Protein AF-A0A194QTB3-F1 (afdb_monomer)

Mean predicted aligned error: 16.73 Å

Secondary structure (DSSP, 8-state):
-PPPPPP----S-------GGG------TT---S---------HHHHTTTS-HHHHHHHHHHHHHHHHHHHHHHHHHHHHHHHHHHHHHHHHHHHTT---HHHHHHHHHHHHHHHHHHHHHHHHHHHHHHHHHHHHHHHHHHTT-

Nearest PDB structures (foldseek):
  5l3c-assembly1_A  TM=4.290E-01  e=5.702E+00  Homo sapiens
  4czz-assembly1_A  TM=4.459E-01  e=6.811E+00  Homo sapiens
  6zbf-assembly1_D  TM=4.422E-01  e=6.419E+00  Plasmodium falciparum
  8ym7-assembly1_A  TM=4.333E-01  e=7.227E+00  Homo sapiens

Organism: Papilio machaon (NCBI:txid76193)

Foldseek 3Di:
DDDDDDDDDPPDPPPPPPPPPPDDDPDDDDDDDDDDPDPPPCDVVNVCVPQDPVLVVLVVLLVVLVVLLVVLVVVLVVLVVQLVVLVVVQVVCVVVVHRPVVSNVVSVVVSVVVNVVSVVVNVVSVVVSVVSVVVSVVVVVVVVD

Solvent-accessible surface area (backbone atoms only — not comparable to full-atom values): 9031 Å² total; per-residue (Å²): 134,81,86,79,86,77,82,83,80,91,80,68,84,84,76,76,76,72,72,75,87,81,72,76,75,93,80,73,102,78,84,87,87,88,88,76,88,77,79,73,78,68,48,72,70,61,60,57,69,72,50,50,79,64,50,54,52,52,51,53,50,35,53,54,48,51,50,53,49,60,48,48,56,62,50,51,52,55,51,47,50,56,38,51,53,40,51,52,54,38,55,52,26,48,75,71,73,57,65,52,60,68,64,38,54,48,48,48,50,54,43,51,53,55,50,51,53,52,50,53,52,44,47,55,49,49,53,53,39,54,52,51,52,54,51,50,54,51,52,65,58,61,77,74,113

Structure (mmCIF, N/CA/C/O backbone):
data_AF-A0A194QTB3-F1
#
_entry.id   AF-A0A194QTB3-F1
#
loop_
_atom_site.group_PDB
_atom_site.id
_atom_site.type_symbol
_atom_site.label_atom_id
_atom_site.label_alt_id
_atom_site.label_comp_id
_atom_site.label_asym_id
_atom_site.label_entity_id
_atom_site.label_seq_id
_atom_site.pdbx_PDB_ins_code
_atom_site.Cartn_x
_atom_site.Cartn_y
_atom_site.Cartn_z
_atom_site.occupancy
_atom_site.B_iso_or_equiv
_atom_site.auth_seq_id
_atom_site.auth_comp_id
_atom_site.auth_asym_id
_atom_site.auth_atom_id
_atom_site.pdbx_PDB_model_num
ATOM 1 N N . MET A 1 1 ? 23.766 69.238 28.322 1.00 42.81 1 MET A N 1
ATOM 2 C CA . MET A 1 1 ? 24.940 68.795 29.099 1.00 42.81 1 MET A CA 1
ATOM 3 C C . MET A 1 1 ? 25.195 67.355 28.702 1.00 42.81 1 MET A C 1
ATOM 5 O O . MET A 1 1 ? 24.322 66.521 28.887 1.00 42.81 1 MET A O 1
ATOM 9 N N . SER A 1 2 ? 26.284 67.142 27.975 1.00 42.94 2 SER A N 1
ATOM 10 C CA . SER A 1 2 ? 26.627 65.913 27.260 1.00 42.94 2 SER A CA 1
ATOM 11 C C . SER A 1 2 ? 26.678 64.679 28.170 1.00 42.94 2 SER A C 1
ATOM 13 O O . SER A 1 2 ? 27.219 64.790 29.272 1.00 42.94 2 SER A O 1
ATOM 15 N N . PRO A 1 3 ? 26.207 63.500 27.726 1.00 42.59 3 PRO A N 1
ATOM 16 C CA . PRO A 1 3 ? 26.608 62.245 28.343 1.00 42.59 3 PRO A CA 1
ATOM 17 C C . PRO A 1 3 ? 28.094 62.006 28.048 1.00 42.59 3 PRO A C 1
ATOM 19 O O . PRO A 1 3 ? 28.553 62.098 26.909 1.00 42.59 3 PRO A O 1
ATOM 22 N N . LYS A 1 4 ? 28.858 61.793 29.115 1.00 41.94 4 LYS A N 1
ATOM 23 C CA . LYS A 1 4 ? 30.304 61.596 29.097 1.00 41.94 4 LYS A CA 1
ATOM 24 C C . LYS A 1 4 ? 30.5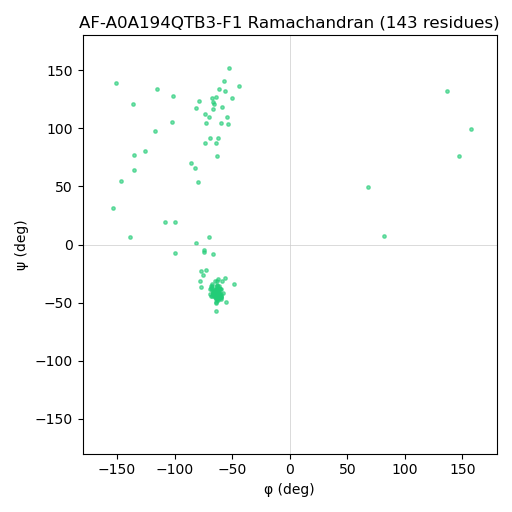91 60.156 28.674 1.00 41.94 4 LYS A C 1
ATOM 26 O O . LYS A 1 4 ? 30.068 59.228 29.279 1.00 41.94 4 LYS A O 1
ATOM 31 N N . ALA A 1 5 ? 31.378 59.998 27.614 1.00 49.97 5 ALA A N 1
ATOM 32 C CA . ALA A 1 5 ? 31.937 58.720 27.205 1.00 49.97 5 ALA A CA 1
ATOM 33 C C . ALA A 1 5 ? 32.933 58.246 28.274 1.00 49.97 5 ALA A C 1
ATOM 35 O O . ALA A 1 5 ? 33.886 58.966 28.580 1.00 49.97 5 ALA A O 1
ATOM 36 N N . GLU A 1 6 ? 32.701 57.059 28.829 1.00 41.25 6 GLU A N 1
ATOM 37 C CA . GLU A 1 6 ? 33.663 56.341 29.662 1.00 41.25 6 GLU A CA 1
ATOM 38 C C . GLU A 1 6 ? 34.307 55.243 28.810 1.00 41.25 6 GLU A C 1
ATOM 40 O O . GLU A 1 6 ? 33.636 54.509 28.084 1.00 41.25 6 GLU A O 1
ATOM 45 N N . SER A 1 7 ? 35.635 55.241 28.813 1.00 46.91 7 SER A N 1
ATOM 46 C CA . SER A 1 7 ? 36.526 54.492 27.933 1.00 46.91 7 SER A CA 1
ATOM 47 C C . SER A 1 7 ? 36.404 52.979 28.111 1.00 46.91 7 SER A C 1
ATOM 49 O O . SER A 1 7 ? 36.587 52.465 29.210 1.00 46.91 7 SER A O 1
ATOM 51 N N . VAL A 1 8 ? 36.170 52.277 27.000 1.00 52.50 8 VAL A N 1
ATOM 52 C CA . VAL A 1 8 ? 36.239 50.815 26.894 1.00 52.50 8 VAL A CA 1
ATOM 53 C C . VAL A 1 8 ? 37.704 50.388 26.998 1.00 52.50 8 VAL A C 1
ATOM 55 O O . VAL A 1 8 ? 38.493 50.655 26.092 1.00 52.50 8 VAL A O 1
ATOM 58 N N . ASP A 1 9 ? 38.063 49.744 28.107 1.00 45.50 9 ASP A N 1
ATOM 59 C CA . ASP A 1 9 ? 39.338 49.045 28.265 1.00 45.50 9 ASP A CA 1
ATOM 60 C C . ASP A 1 9 ? 39.306 47.749 27.438 1.00 45.50 9 ASP A C 1
ATOM 62 O O . ASP A 1 9 ? 38.636 46.767 27.768 1.00 45.50 9 ASP A O 1
ATOM 66 N N . VAL A 1 10 ? 40.007 47.789 26.307 1.00 56.31 10 VAL A N 1
ATOM 67 C CA . VAL A 1 10 ? 40.243 46.668 25.395 1.00 56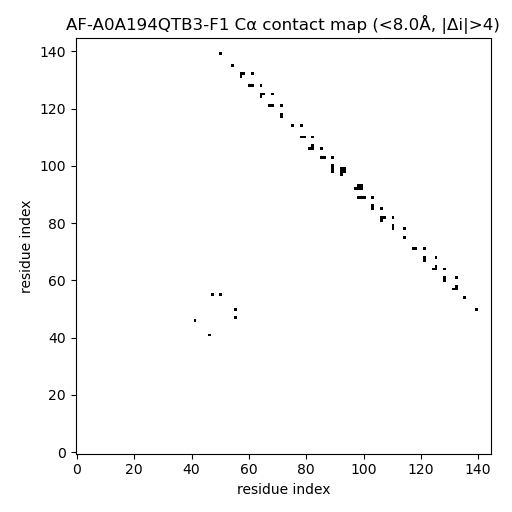.31 10 VAL A CA 1
ATOM 68 C C . VAL A 1 10 ? 41.467 45.897 25.900 1.00 56.31 10 VAL A C 1
ATOM 70 O O . VAL A 1 10 ? 42.540 45.966 25.308 1.00 56.31 10 VAL A O 1
ATOM 73 N N . SER A 1 11 ? 41.338 45.192 27.027 1.00 51.59 11 SER A N 1
ATOM 74 C CA . SER A 1 11 ? 42.415 44.325 27.539 1.00 51.59 11 SER A CA 1
ATOM 75 C C . SER A 1 11 ? 41.936 43.148 28.406 1.00 51.59 11 SER A C 1
ATOM 77 O O . SER A 1 11 ? 42.664 42.678 29.282 1.00 51.59 11 SER A O 1
ATOM 79 N N . SER A 1 12 ? 40.746 42.604 28.146 1.00 51.84 12 SER A N 1
ATOM 80 C CA . SER A 1 12 ? 40.395 41.257 28.621 1.00 51.84 12 SER A CA 1
ATOM 81 C C . SER A 1 12 ? 40.194 40.330 27.419 1.00 51.84 12 SER A C 1
ATOM 83 O O . SER A 1 12 ? 39.597 40.753 26.424 1.00 51.84 12 SER A O 1
ATOM 85 N N . PRO A 1 13 ? 40.768 39.112 27.434 1.00 46.22 13 PRO A N 1
ATOM 86 C CA . PRO A 1 13 ? 40.632 38.179 26.326 1.00 46.22 13 PRO A CA 1
ATOM 87 C C . PRO A 1 13 ? 39.147 37.933 26.068 1.00 46.22 13 PRO A C 1
ATOM 89 O O . PRO A 1 13 ? 38.371 37.726 26.995 1.00 46.22 13 PRO A O 1
ATOM 92 N N . ILE A 1 14 ? 38.762 38.013 24.796 1.00 49.03 14 ILE A N 1
ATOM 93 C CA . ILE A 1 14 ? 37.411 37.730 24.322 1.00 49.03 14 ILE A CA 1
ATOM 94 C C . ILE A 1 14 ? 37.126 36.260 24.647 1.00 49.03 14 ILE A C 1
ATOM 96 O O . ILE A 1 14 ? 37.452 35.366 23.864 1.00 49.03 14 ILE A O 1
ATOM 100 N N . ASP A 1 15 ? 36.539 36.011 25.815 1.00 48.31 15 ASP A N 1
ATOM 101 C CA . ASP A 1 15 ? 35.932 34.735 26.156 1.00 48.31 15 ASP A CA 1
ATOM 102 C C . ASP A 1 15 ? 34.690 34.598 25.280 1.00 48.31 15 ASP A C 1
ATOM 104 O O . ASP A 1 15 ? 33.598 35.078 25.589 1.00 48.31 15 ASP A O 1
ATOM 108 N N . ILE A 1 16 ? 34.884 33.975 24.116 1.00 50.78 16 ILE A N 1
ATOM 109 C CA . ILE A 1 16 ? 33.801 33.488 23.270 1.00 50.78 16 ILE A CA 1
ATOM 110 C C . ILE A 1 16 ? 33.092 32.406 24.089 1.00 50.78 16 ILE A C 1
ATOM 112 O O . ILE A 1 16 ? 33.449 31.227 24.030 1.00 50.78 16 ILE A O 1
ATOM 116 N N . ALA A 1 17 ? 32.119 32.824 24.898 1.00 50.12 17 ALA A N 1
ATOM 117 C CA . ALA A 1 17 ? 31.235 31.933 25.624 1.00 50.12 17 ALA A CA 1
ATOM 118 C C . ALA A 1 17 ? 30.588 30.986 24.607 1.00 50.12 17 ALA A C 1
ATOM 120 O O . ALA A 1 17 ? 29.801 31.394 23.749 1.00 50.12 17 ALA A O 1
ATOM 121 N N . ARG A 1 18 ? 30.983 29.711 24.656 1.00 53.12 18 ARG A N 1
ATOM 122 C CA . ARG A 1 18 ? 30.299 28.651 23.920 1.00 53.12 18 ARG A CA 1
ATOM 123 C C . ARG A 1 18 ? 28.908 28.540 24.542 1.00 53.12 18 ARG A C 1
ATOM 125 O O . ARG A 1 18 ? 28.845 28.299 25.741 1.00 53.12 18 ARG A O 1
ATOM 132 N N . PRO A 1 19 ? 27.818 28.732 23.786 1.00 52.75 19 PRO A N 1
ATOM 133 C CA . PRO A 1 19 ? 26.488 28.732 24.369 1.00 52.75 19 PRO A CA 1
ATOM 134 C C . PRO A 1 19 ? 26.180 27.371 25.007 1.00 52.75 19 PRO A C 1
ATOM 136 O O . PRO A 1 19 ? 26.418 26.312 24.420 1.00 52.75 19 PRO A O 1
ATOM 139 N N . ASP A 1 20 ? 25.642 27.428 26.222 1.00 51.81 20 ASP A N 1
ATOM 140 C CA . ASP A 1 20 ? 25.566 26.335 27.200 1.00 51.81 20 ASP A CA 1
ATOM 141 C C . ASP A 1 20 ? 24.589 25.200 26.831 1.00 51.81 20 ASP A C 1
ATOM 143 O O . ASP A 1 20 ? 24.382 24.270 27.607 1.00 51.81 20 ASP A O 1
ATOM 147 N N . TYR A 1 21 ? 23.998 25.217 25.631 1.00 53.84 21 TYR A N 1
ATOM 148 C CA . TYR A 1 21 ? 23.078 24.166 25.173 1.00 53.84 21 TYR A CA 1
ATOM 149 C C . TYR A 1 21 ? 23.786 22.912 24.632 1.00 53.84 21 TYR A C 1
ATOM 151 O O . TYR A 1 21 ? 23.126 21.960 24.222 1.00 53.84 21 TYR A O 1
ATOM 159 N N . MET A 1 22 ? 25.122 22.890 24.651 1.00 51.09 22 MET A N 1
ATOM 160 C CA . MET A 1 22 ? 25.945 21.754 24.214 1.00 51.09 22 MET A CA 1
ATOM 161 C C . MET A 1 22 ? 26.635 21.022 25.378 1.00 51.09 22 MET A C 1
ATOM 163 O O . MET A 1 22 ? 27.612 20.310 25.155 1.00 51.09 22 MET A O 1
ATOM 167 N N . ASN A 1 23 ? 26.158 21.184 26.619 1.00 51.06 23 ASN A N 1
ATOM 168 C CA . ASN A 1 23 ? 26.677 20.446 27.776 1.00 51.06 23 ASN A CA 1
ATOM 169 C C . ASN A 1 23 ? 25.549 19.910 28.672 1.00 51.06 23 ASN A C 1
ATOM 171 O O . ASN A 1 23 ? 25.392 20.307 29.823 1.00 51.06 23 ASN A O 1
ATOM 175 N N . GLY A 1 24 ? 24.742 19.009 28.111 1.00 35.34 24 GLY A N 1
ATOM 176 C CA . GLY A 1 24 ? 23.747 18.228 28.841 1.00 35.34 24 GLY A CA 1
ATOM 177 C C . GLY A 1 24 ? 24.088 16.745 28.768 1.00 35.34 24 GLY A C 1
ATOM 178 O O . GLY A 1 24 ? 23.797 16.079 27.778 1.00 35.34 24 GLY A O 1
ATOM 179 N N . SER A 1 25 ? 24.737 16.253 29.815 1.00 43.28 25 SER A N 1
ATOM 180 C CA . SER A 1 25 ? 25.069 14.856 30.075 1.00 43.28 25 SER A CA 1
ATOM 181 C C . SER A 1 25 ? 23.847 13.942 29.918 1.00 43.28 25 SER A C 1
ATOM 183 O O . SER A 1 25 ? 22.824 14.135 30.569 1.00 43.28 25 SER A O 1
ATOM 185 N N . ILE A 1 26 ? 23.968 12.902 29.093 1.00 50.97 26 ILE A N 1
ATOM 186 C CA . ILE A 1 26 ? 23.095 11.722 29.144 1.00 50.97 26 ILE A CA 1
ATOM 187 C C . ILE A 1 26 ? 23.243 11.110 30.547 1.00 50.97 26 ILE A C 1
ATOM 189 O O . ILE A 1 26 ? 24.367 10.710 30.858 1.00 50.97 26 ILE A O 1
ATOM 193 N N . LYS A 1 27 ? 22.144 11.057 31.331 1.00 32.06 27 LYS A N 1
ATOM 194 C CA . LYS A 1 27 ? 21.880 10.339 32.618 1.00 32.06 27 LYS A CA 1
ATOM 195 C C . LYS A 1 27 ? 21.140 11.277 33.595 1.00 32.06 27 LYS A C 1
ATOM 197 O O . LYS A 1 27 ? 21.554 12.414 33.744 1.00 32.06 27 LYS A O 1
ATOM 202 N N . ASP A 1 28 ? 20.048 10.951 34.283 1.00 34.19 28 ASP A N 1
ATOM 203 C CA . ASP A 1 28 ? 19.373 9.695 34.610 1.00 34.19 28 ASP A CA 1
ATOM 204 C C . ASP A 1 28 ? 17.861 9.968 34.771 1.00 34.19 28 ASP A C 1
ATOM 206 O O . ASP A 1 28 ? 17.445 10.965 35.359 1.00 34.19 28 ASP A O 1
ATOM 210 N N . ALA A 1 29 ? 17.023 9.072 34.249 1.00 38.72 29 ALA A N 1
ATOM 211 C CA . ALA A 1 29 ? 15.564 9.199 34.192 1.00 38.72 29 ALA A CA 1
ATOM 212 C C . ALA A 1 29 ? 14.859 8.857 35.525 1.00 38.72 29 ALA A C 1
ATOM 214 O O . ALA A 1 29 ? 13.989 7.987 35.546 1.00 38.72 29 ALA A O 1
ATOM 215 N N . ASN A 1 30 ? 15.244 9.484 36.645 1.00 39.62 30 ASN A N 1
ATOM 216 C CA . ASN A 1 30 ? 14.685 9.118 37.959 1.00 39.62 30 ASN A CA 1
ATOM 217 C C . ASN A 1 30 ? 14.333 10.250 38.938 1.00 39.62 30 ASN A C 1
ATOM 219 O O . ASN A 1 30 ? 13.901 9.939 40.042 1.00 39.62 30 ASN A O 1
ATOM 223 N N . ASP A 1 31 ? 14.412 11.528 38.563 1.00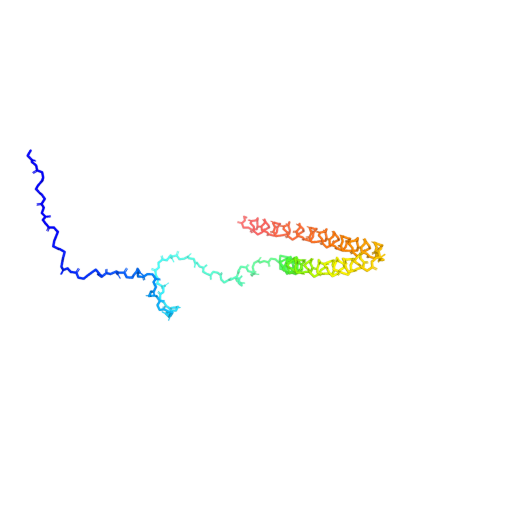 38.38 31 ASP A N 1
ATOM 224 C CA . ASP A 1 31 ? 14.075 12.615 39.496 1.00 38.38 31 ASP A CA 1
ATOM 225 C C . ASP A 1 31 ? 13.204 13.693 38.834 1.00 38.38 31 ASP A C 1
ATOM 227 O O . ASP A 1 31 ? 13.651 14.750 38.403 1.00 38.38 31 ASP A O 1
ATOM 231 N N . ALA A 1 32 ? 11.919 13.376 38.688 1.00 38.97 32 ALA A N 1
ATOM 232 C CA . ALA A 1 32 ? 10.870 14.354 38.407 1.00 38.97 32 ALA A CA 1
ATOM 233 C C . ALA A 1 32 ? 9.570 13.910 39.093 1.00 38.97 32 ALA A C 1
ATOM 235 O O . ALA A 1 32 ? 8.524 13.729 38.469 1.00 38.97 32 ALA A O 1
ATOM 236 N N . LYS A 1 33 ? 9.647 13.681 40.407 1.00 47.00 33 LYS A N 1
ATOM 237 C CA . LYS A 1 33 ? 8.472 13.627 41.277 1.00 47.00 33 LYS A CA 1
ATOM 238 C C . LYS A 1 33 ? 8.390 14.943 42.037 1.00 47.00 33 LYS A C 1
ATOM 240 O O . LYS A 1 33 ? 9.152 15.144 42.964 1.00 47.00 33 LYS A O 1
ATOM 245 N N . GLU A 1 34 ? 7.457 15.798 41.633 1.00 49.03 34 GLU A N 1
ATOM 246 C CA . GLU A 1 34 ? 6.469 16.451 42.509 1.00 49.03 34 GLU A CA 1
ATOM 247 C C . GLU A 1 34 ? 5.933 17.739 41.878 1.00 49.03 34 GLU A C 1
ATOM 249 O O . GLU A 1 34 ? 6.524 18.810 41.999 1.00 49.03 34 GLU A O 1
ATOM 254 N N . LYS A 1 35 ? 4.745 17.608 41.273 1.00 46.12 35 LYS A N 1
ATOM 255 C CA . LYS A 1 35 ? 3.543 18.455 41.430 1.00 46.12 35 LYS A CA 1
ATOM 256 C C . LYS A 1 35 ? 2.768 18.540 40.114 1.00 46.12 35 LYS A C 1
ATOM 258 O O . LYS A 1 35 ? 2.728 19.578 39.472 1.00 46.12 35 LYS A O 1
ATOM 263 N N . ASP A 1 36 ? 2.059 17.462 39.797 1.00 46.47 36 ASP A N 1
ATOM 264 C CA . ASP A 1 36 ? 0.698 17.591 39.282 1.00 46.47 36 ASP A CA 1
ATOM 265 C C . ASP A 1 36 ? -0.170 16.545 39.989 1.00 46.47 36 ASP A C 1
ATOM 267 O O . ASP A 1 36 ? 0.164 15.360 40.071 1.00 46.47 36 ASP A O 1
ATOM 271 N N . LYS A 1 37 ? -1.201 17.026 40.677 1.00 44.00 37 LYS A N 1
ATOM 272 C CA . LYS A 1 37 ? -2.011 16.228 41.590 1.00 44.00 37 LYS A CA 1
ATOM 273 C C . LYS A 1 37 ? -3.034 15.453 40.765 1.00 44.00 37 LYS A C 1
ATOM 275 O O . LYS A 1 37 ? -3.948 16.045 40.216 1.00 44.00 37 LYS A O 1
ATOM 280 N N . ASN A 1 38 ? -2.937 14.127 40.825 1.00 45.41 38 ASN A N 1
ATOM 281 C CA . ASN A 1 38 ? -4.003 13.194 40.457 1.00 45.41 38 ASN A CA 1
ATOM 282 C C . ASN A 1 38 ? -4.357 13.148 38.959 1.00 45.41 38 ASN A C 1
ATOM 284 O O . ASN A 1 38 ? -5.524 13.087 38.585 1.00 45.41 38 ASN A O 1
ATOM 288 N N . VAL A 1 39 ? -3.350 13.017 38.093 1.00 52.56 39 VAL A N 1
ATOM 289 C CA . VAL A 1 39 ? -3.535 12.106 36.959 1.00 52.56 39 VAL A CA 1
ATOM 290 C C . VAL A 1 39 ? -3.451 10.716 37.571 1.00 52.56 39 VAL A C 1
ATOM 292 O O . VAL A 1 39 ? -2.368 10.154 37.737 1.00 52.56 39 VAL A O 1
ATOM 295 N N . GLN A 1 40 ? -4.580 10.191 38.052 1.00 50.66 40 GLN A N 1
ATOM 296 C CA . GLN A 1 40 ? -4.673 8.767 38.329 1.00 50.66 40 GLN A CA 1
ATOM 297 C C . GLN A 1 40 ? -4.260 8.095 37.020 1.00 50.66 40 GLN A C 1
ATOM 299 O O . GLN A 1 40 ? -5.021 8.117 36.056 1.00 50.66 40 GLN A O 1
ATOM 304 N N . ASN A 1 41 ? -3.030 7.571 36.955 1.00 45.38 41 ASN A N 1
ATOM 305 C CA . ASN A 1 41 ? -2.596 6.666 35.902 1.00 45.38 41 ASN A CA 1
ATOM 306 C C . ASN A 1 41 ? -3.472 5.421 36.044 1.00 45.38 41 ASN A C 1
ATOM 308 O O . ASN A 1 41 ? -3.070 4.397 36.599 1.00 45.38 41 ASN A O 1
ATOM 312 N N . VAL A 1 42 ? -4.720 5.525 35.599 1.00 56.88 42 VAL A N 1
ATOM 313 C CA . VAL A 1 42 ? -5.527 4.376 35.267 1.00 56.88 42 VAL A CA 1
ATOM 314 C C . VAL A 1 42 ? -4.732 3.686 34.180 1.00 56.88 42 VAL A C 1
ATOM 316 O O . VAL A 1 42 ? -4.586 4.181 33.066 1.00 56.88 42 VAL A O 1
ATOM 319 N N . SER A 1 43 ? -4.097 2.585 34.571 1.00 61.22 43 SER A N 1
ATOM 320 C CA . SER A 1 43 ? -3.406 1.701 33.649 1.00 61.22 43 SER A CA 1
ATOM 321 C C . SER A 1 43 ? -4.307 1.494 32.432 1.00 61.22 43 SER A C 1
ATOM 323 O O . SER A 1 43 ? -5.511 1.294 32.610 1.00 61.22 43 SER A O 1
ATOM 325 N N . PHE A 1 44 ? -3.763 1.546 31.210 1.00 60.62 44 PHE A N 1
ATOM 326 C CA . PHE A 1 44 ? -4.541 1.287 29.989 1.00 60.62 44 PHE A CA 1
ATOM 327 C C . PHE A 1 44 ? -5.362 -0.008 30.131 1.00 60.62 44 PHE A C 1
ATOM 329 O O . PHE A 1 44 ? -6.517 -0.074 29.719 1.00 60.62 44 PHE A O 1
ATOM 336 N N . PHE A 1 45 ? -4.817 -0.998 30.846 1.00 59.50 45 PHE A N 1
ATOM 337 C CA . PHE A 1 45 ? -5.490 -2.245 31.208 1.00 59.50 45 PHE A CA 1
ATOM 338 C C . PHE A 1 45 ? -6.779 -2.071 32.036 1.00 59.50 45 PHE A C 1
ATOM 340 O O . PHE A 1 45 ? -7.702 -2.868 31.890 1.00 59.50 45 PHE A O 1
ATOM 347 N N . THR A 1 46 ? -6.878 -1.038 32.875 1.00 55.69 46 THR A N 1
ATOM 348 C CA . THR A 1 46 ? -8.072 -0.721 33.674 1.00 55.69 46 THR A CA 1
ATOM 349 C C . THR A 1 46 ? -9.160 -0.036 32.840 1.00 55.69 46 THR A C 1
ATOM 351 O O . THR A 1 46 ? -10.334 -0.297 33.093 1.00 55.69 46 THR A O 1
ATOM 354 N N . LEU A 1 47 ? -8.809 0.756 31.812 1.00 62.31 47 LEU A N 1
ATOM 355 C CA . LEU A 1 47 ? -9.783 1.271 30.830 1.00 62.31 47 LEU A CA 1
ATOM 356 C C . LEU A 1 47 ? -10.380 0.136 29.986 1.00 62.31 47 LEU A C 1
ATOM 358 O O . LEU A 1 47 ? -11.592 0.054 29.815 1.00 62.31 47 LEU A O 1
ATOM 362 N N . PHE A 1 48 ? -9.543 -0.802 29.532 1.00 57.38 48 PHE A N 1
ATOM 363 C CA . PHE A 1 48 ? -9.987 -1.975 28.769 1.00 57.38 48 PHE A CA 1
ATOM 364 C C . PHE A 1 48 ? -10.852 -2.964 29.569 1.00 57.38 48 PHE A C 1
ATOM 366 O O . PHE A 1 48 ? -11.395 -3.900 28.983 1.00 57.38 48 PHE A O 1
ATOM 373 N N . ARG A 1 49 ? -10.985 -2.788 30.891 1.00 59.34 49 ARG A N 1
ATOM 374 C CA . ARG A 1 49 ? -11.833 -3.633 31.746 1.00 59.34 49 ARG A CA 1
ATOM 375 C C . ARG A 1 49 ? -13.327 -3.309 31.615 1.00 59.34 49 ARG A C 1
ATOM 377 O O . ARG A 1 49 ? -14.137 -4.180 31.908 1.00 59.34 49 ARG A O 1
ATOM 384 N N . PHE A 1 50 ? -13.675 -2.101 31.168 1.00 52.78 50 PHE A N 1
ATOM 385 C CA . PHE A 1 50 ? -15.059 -1.691 30.888 1.00 52.78 50 PHE A CA 1
ATOM 386 C C . PHE A 1 50 ? -15.417 -1.757 29.399 1.00 52.78 50 PHE A C 1
ATOM 388 O O . PHE A 1 50 ? -16.582 -1.622 29.049 1.00 52.78 50 PHE A O 1
ATOM 395 N N . ALA A 1 51 ? -14.436 -2.016 28.530 1.00 54.00 51 ALA A N 1
ATOM 396 C CA . ALA A 1 51 ? -14.682 -2.203 27.111 1.00 54.00 51 ALA A CA 1
ATOM 397 C C . ALA A 1 51 ? -15.499 -3.483 26.889 1.00 54.00 51 ALA A C 1
ATOM 399 O O . ALA A 1 51 ? -15.037 -4.593 27.181 1.00 54.00 51 ALA A O 1
ATOM 400 N N . SER A 1 52 ? -16.714 -3.318 26.364 1.00 59.59 52 SER A N 1
ATOM 401 C CA . SER A 1 52 ? -17.594 -4.417 25.971 1.00 59.59 52 SER A CA 1
ATOM 402 C C . SER A 1 52 ? -16.866 -5.382 25.023 1.00 59.59 52 SER A C 1
ATOM 404 O O . SER A 1 52 ? -15.947 -4.997 24.293 1.00 59.59 52 SER A O 1
ATOM 406 N N . THR A 1 53 ? -17.247 -6.664 25.010 1.00 57.66 53 THR A N 1
ATOM 407 C CA . THR A 1 53 ? -16.565 -7.696 24.201 1.00 57.66 53 THR A CA 1
ATOM 408 C C . THR A 1 53 ? -16.527 -7.331 22.710 1.00 57.66 53 THR A C 1
ATOM 410 O O . THR A 1 53 ? -15.569 -7.679 22.021 1.00 57.66 53 THR A O 1
ATOM 413 N N . LEU A 1 54 ? -17.514 -6.562 22.231 1.00 59.94 54 LEU A N 1
ATOM 414 C CA . LEU A 1 54 ? -17.550 -6.019 20.871 1.00 59.94 54 LEU A CA 1
ATOM 415 C C . LEU A 1 54 ? -16.483 -4.939 20.620 1.00 59.94 54 LEU A C 1
ATOM 417 O O . LEU A 1 54 ? -15.794 -5.005 19.604 1.00 59.94 54 LEU A O 1
ATOM 421 N N . ASP A 1 55 ? -16.252 -4.013 21.553 1.00 67.25 55 ASP A N 1
ATOM 422 C CA . ASP A 1 55 ? -15.237 -2.954 21.399 1.00 67.25 55 ASP A CA 1
ATOM 423 C C . ASP A 1 55 ? -13.815 -3.521 21.333 1.00 67.25 55 ASP A C 1
ATOM 425 O O . ASP A 1 55 ? -12.950 -3.001 20.624 1.00 67.25 55 ASP A O 1
ATOM 429 N N . LYS A 1 56 ? -13.575 -4.647 22.014 1.00 69.56 56 LYS A N 1
ATOM 430 C CA . LYS A 1 56 ? -12.293 -5.358 21.958 1.00 69.56 56 LYS A CA 1
ATOM 431 C C . LYS A 1 56 ? -12.036 -5.996 20.590 1.00 69.56 56 LYS A C 1
ATOM 433 O O . LYS A 1 56 ? -10.901 -5.968 20.113 1.00 69.56 56 LYS A O 1
ATOM 438 N N . ILE A 1 57 ? -13.079 -6.528 19.948 1.00 76.62 57 ILE A N 1
ATOM 439 C CA . ILE A 1 57 ? -13.002 -7.086 18.588 1.00 76.62 57 ILE A CA 1
ATOM 440 C C . ILE A 1 57 ? -12.743 -5.963 17.580 1.00 76.62 57 ILE A C 1
ATOM 442 O O . ILE A 1 57 ? -11.868 -6.094 16.723 1.00 76.62 57 ILE A O 1
ATOM 446 N N . TYR A 1 58 ? -13.441 -4.835 17.716 1.00 74.75 58 TYR A N 1
ATOM 447 C CA . TYR A 1 58 ? -13.280 -3.687 16.827 1.00 74.75 58 TYR A CA 1
ATOM 448 C C . TYR A 1 58 ? -11.905 -3.023 16.935 1.00 74.75 58 TYR A C 1
ATOM 450 O O . TYR A 1 58 ? -11.309 -2.692 15.909 1.00 74.75 58 TYR A O 1
ATOM 458 N N . MET A 1 59 ? -11.349 -2.899 18.143 1.00 76.56 59 MET A N 1
ATOM 459 C CA . MET A 1 59 ? -9.978 -2.411 18.318 1.00 76.56 59 MET A CA 1
ATOM 460 C C . MET A 1 59 ? -8.943 -3.353 17.705 1.00 76.56 59 MET A C 1
ATOM 462 O O . MET A 1 59 ? -8.030 -2.888 17.025 1.00 76.56 59 MET A O 1
ATOM 466 N N . PHE A 1 60 ? -9.093 -4.666 17.887 1.00 81.81 60 PHE A N 1
ATOM 467 C CA . PHE A 1 60 ? -8.178 -5.631 17.280 1.00 81.81 60 PHE A CA 1
ATOM 468 C C . PHE A 1 60 ? -8.229 -5.573 15.747 1.00 81.81 60 PHE A C 1
ATOM 470 O O . PHE A 1 60 ? -7.188 -5.529 15.090 1.00 81.81 60 PHE A O 1
ATOM 477 N N . LEU A 1 61 ? -9.433 -5.492 15.175 1.00 82.88 61 LEU A N 1
ATOM 478 C CA . LEU A 1 61 ? -9.619 -5.383 13.730 1.00 82.88 61 LEU A CA 1
ATOM 479 C C . LEU A 1 61 ? -9.045 -4.070 13.174 1.00 82.88 61 LEU A C 1
ATOM 481 O O . LEU A 1 61 ? -8.379 -4.083 12.142 1.00 82.88 61 LEU A O 1
ATOM 485 N N . SER A 1 62 ? -9.224 -2.956 13.890 1.00 77.25 62 SER A N 1
ATOM 486 C CA . SER A 1 62 ? -8.647 -1.655 13.525 1.00 77.25 62 SER A CA 1
ATOM 487 C C . SER A 1 62 ? -7.116 -1.682 13.512 1.00 77.25 62 SER A C 1
ATOM 489 O O . SER A 1 62 ? -6.494 -1.167 12.585 1.00 77.25 62 SER A O 1
ATOM 491 N N . ILE A 1 63 ? -6.482 -2.353 14.479 1.00 84.38 63 ILE A N 1
ATOM 492 C CA . ILE A 1 63 ? -5.019 -2.503 14.514 1.00 84.38 63 ILE A CA 1
ATOM 493 C C . ILE A 1 63 ? -4.521 -3.323 13.316 1.00 84.38 63 ILE A C 1
ATOM 495 O O . ILE A 1 63 ? -3.530 -2.948 12.680 1.00 84.38 63 ILE A O 1
ATOM 499 N N . LEU A 1 64 ? -5.219 -4.406 12.959 1.00 87.25 64 LEU A N 1
ATOM 500 C CA . LEU A 1 64 ? -4.893 -5.189 11.762 1.00 87.25 64 LEU A CA 1
ATOM 501 C C . LEU A 1 64 ? -5.025 -4.345 10.488 1.00 87.25 64 LEU A C 1
ATOM 503 O O . LEU A 1 64 ? -4.139 -4.355 9.634 1.00 87.25 64 LEU A O 1
ATOM 507 N N . PHE A 1 65 ? -6.102 -3.573 10.384 1.00 83.75 65 PHE A N 1
ATOM 508 C CA . PHE A 1 65 ? -6.391 -2.716 9.235 1.00 83.75 65 PHE A CA 1
ATOM 509 C C . PHE A 1 65 ? -5.391 -1.561 9.112 1.00 83.75 65 PHE A C 1
ATOM 511 O O . PHE A 1 65 ? -4.918 -1.268 8.016 1.00 83.75 65 PHE A O 1
ATOM 518 N N . SER A 1 66 ? -4.996 -0.965 10.237 1.00 86.00 66 SER A N 1
ATOM 519 C CA . SER A 1 66 ? -3.946 0.054 10.310 1.00 86.00 66 SER A CA 1
ATOM 520 C C . SER A 1 66 ? -2.593 -0.502 9.864 1.00 86.00 66 SER A C 1
ATOM 522 O O . SER A 1 66 ? -1.886 0.130 9.082 1.00 86.00 66 SER A O 1
ATOM 524 N N . THR A 1 67 ? -2.269 -1.733 10.269 1.00 88.81 67 THR A N 1
ATOM 525 C CA . THR A 1 67 ? -1.036 -2.410 9.843 1.00 88.81 67 THR A CA 1
ATOM 526 C C . THR A 1 67 ? -1.024 -2.634 8.328 1.00 88.81 67 THR A C 1
ATOM 528 O O . THR A 1 67 ? -0.041 -2.308 7.664 1.00 88.81 67 THR A O 1
ATOM 531 N N . LEU A 1 68 ? -2.131 -3.116 7.753 1.00 87.19 68 LEU A N 1
ATOM 532 C CA . LEU A 1 68 ? -2.277 -3.284 6.301 1.00 87.19 68 LEU A CA 1
ATOM 533 C C . LEU A 1 68 ? -2.173 -1.946 5.550 1.00 87.19 68 LEU A C 1
ATOM 535 O O . LEU A 1 68 ? -1.486 -1.852 4.530 1.00 87.19 68 LEU A O 1
ATOM 539 N N . CYS A 1 69 ? -2.797 -0.893 6.080 1.00 87.25 69 CYS A N 1
ATOM 540 C CA . CYS A 1 69 ? -2.707 0.451 5.515 1.00 87.25 69 CYS A CA 1
ATOM 541 C C . CYS A 1 69 ? -1.266 0.990 5.569 1.00 87.25 69 CYS A C 1
ATOM 543 O O . CYS A 1 69 ? -0.791 1.583 4.602 1.00 87.25 69 CYS A O 1
ATOM 545 N N . GLY A 1 70 ? -0.534 0.722 6.655 1.00 88.56 70 GLY A N 1
ATOM 546 C CA . GLY A 1 70 ? 0.879 1.075 6.791 1.00 88.56 70 GLY A CA 1
ATOM 547 C C . GLY A 1 70 ? 1.779 0.354 5.785 1.00 88.56 70 GLY A C 1
ATOM 548 O O . GLY A 1 70 ? 2.682 0.974 5.232 1.00 88.56 70 GLY A O 1
ATOM 549 N N . ILE A 1 71 ? 1.500 -0.922 5.487 1.00 91.44 71 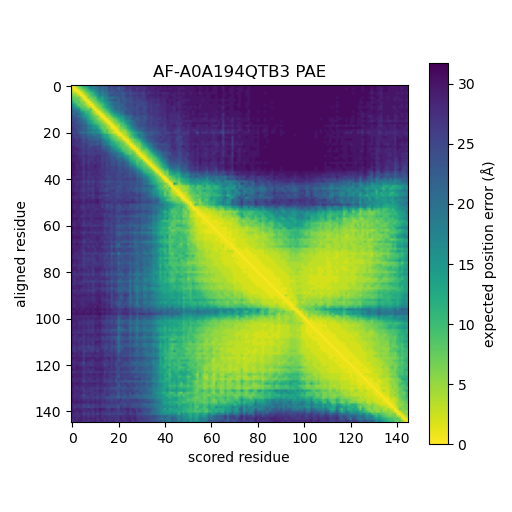ILE A N 1
ATOM 550 C CA . ILE A 1 71 ? 2.235 -1.723 4.486 1.00 91.44 71 ILE A CA 1
ATOM 551 C C . ILE A 1 71 ? 1.903 -1.291 3.046 1.00 91.44 71 ILE A C 1
ATOM 553 O O . ILE A 1 71 ? 2.707 -1.482 2.136 1.00 91.44 71 ILE A O 1
ATOM 557 N N . THR A 1 72 ? 0.759 -0.647 2.821 1.00 89.44 72 THR A N 1
ATOM 558 C CA . THR A 1 72 ? 0.352 -0.194 1.480 1.00 89.44 72 THR A CA 1
ATOM 559 C C . THR A 1 72 ? 1.347 0.812 0.887 1.00 89.44 72 THR A C 1
ATOM 561 O O . THR A 1 72 ? 1.638 0.762 -0.308 1.00 89.44 72 THR A O 1
ATOM 564 N N . VAL A 1 73 ? 1.934 1.683 1.717 1.00 90.50 73 VAL A N 1
ATOM 565 C CA . VAL A 1 73 ? 2.937 2.671 1.282 1.00 90.50 73 VAL A CA 1
ATOM 566 C C . VAL A 1 73 ? 4.219 2.007 0.751 1.00 90.50 73 VAL A C 1
ATOM 568 O O . VAL A 1 73 ? 4.548 2.242 -0.412 1.00 90.50 73 VAL A O 1
ATOM 571 N N . PRO A 1 74 ? 4.939 1.151 1.509 1.00 93.56 74 PRO A N 1
ATOM 572 C CA . PRO A 1 74 ? 6.115 0.457 0.987 1.00 93.56 74 PRO A CA 1
ATOM 573 C C . PRO A 1 74 ? 5.780 -0.495 -0.169 1.00 93.56 74 PRO A C 1
ATOM 575 O O . PRO A 1 74 ? 6.588 -0.636 -1.084 1.00 93.56 74 PRO A O 1
ATOM 578 N N . LEU A 1 75 ? 4.586 -1.098 -0.186 1.00 92.00 75 LEU A N 1
ATOM 579 C CA . LEU A 1 75 ? 4.142 -1.933 -1.305 1.00 92.00 75 LEU A CA 1
ATOM 580 C C . LEU A 1 75 ? 4.010 -1.122 -2.605 1.00 92.00 75 LEU A C 1
ATOM 582 O O . LEU A 1 75 ? 4.477 -1.559 -3.652 1.00 92.00 75 LEU A O 1
ATOM 586 N N . SER A 1 76 ? 3.452 0.088 -2.531 1.00 90.12 76 SER A N 1
ATOM 587 C CA . SER A 1 76 ? 3.339 0.995 -3.685 1.00 90.12 76 SER A CA 1
ATOM 588 C C . SER A 1 76 ? 4.715 1.416 -4.216 1.00 90.12 76 SER A C 1
ATOM 590 O O . SER A 1 76 ? 4.909 1.542 -5.424 1.00 90.12 76 SER A O 1
ATOM 592 N N . VAL A 1 77 ? 5.697 1.581 -3.321 1.00 93.94 77 VAL A N 1
ATOM 593 C CA . VAL A 1 77 ? 7.092 1.867 -3.694 1.00 93.94 77 VAL A CA 1
ATOM 594 C C . VAL A 1 77 ? 7.734 0.683 -4.423 1.00 93.94 77 VAL A C 1
ATOM 596 O O . VAL A 1 77 ? 8.430 0.899 -5.413 1.00 93.94 77 VAL A O 1
ATOM 599 N N . ILE A 1 78 ? 7.479 -0.557 -3.985 1.00 94.19 78 ILE A N 1
ATOM 600 C CA . ILE A 1 78 ? 7.986 -1.759 -4.668 1.00 94.19 78 ILE A CA 1
ATOM 601 C C . ILE A 1 78 ? 7.431 -1.852 -6.094 1.00 94.19 78 ILE A C 1
ATOM 603 O O . ILE A 1 78 ? 8.191 -2.037 -7.038 1.00 94.19 78 ILE A O 1
ATOM 607 N N . LEU A 1 79 ? 6.126 -1.622 -6.260 1.00 92.06 79 LEU A N 1
ATOM 608 C CA . LEU A 1 79 ? 5.476 -1.654 -7.568 1.00 92.06 79 LEU A CA 1
ATOM 609 C C . LEU A 1 79 ? 6.033 -0.558 -8.491 1.00 92.06 79 LEU A C 1
ATOM 611 O O . LEU A 1 79 ? 6.195 -0.763 -9.692 1.00 92.06 79 LEU A O 1
ATOM 615 N N . PHE A 1 80 ? 6.366 0.607 -7.932 1.00 91.44 80 PHE A N 1
ATOM 616 C CA . PHE A 1 80 ? 6.979 1.692 -8.694 1.00 91.44 80 PHE A CA 1
ATOM 617 C C . PHE A 1 80 ? 8.404 1.349 -9.149 1.00 91.44 80 PHE A C 1
ATOM 619 O O . PHE A 1 80 ? 8.790 1.713 -10.260 1.00 91.44 80 PHE A O 1
ATOM 626 N N . ALA A 1 81 ? 9.174 0.615 -8.340 1.00 94.19 81 ALA A N 1
ATOM 627 C CA . ALA A 1 81 ? 10.508 0.159 -8.727 1.00 94.19 81 ALA A CA 1
ATOM 628 C C . ALA A 1 81 ? 10.474 -0.737 -9.980 1.00 94.19 81 ALA A C 1
ATOM 630 O O . ALA A 1 81 ? 11.323 -0.580 -10.859 1.00 94.19 81 ALA A O 1
ATOM 631 N N . ASP A 1 82 ? 9.460 -1.595 -10.117 1.00 91.38 82 ASP A N 1
ATOM 632 C CA . ASP A 1 82 ? 9.282 -2.435 -11.309 1.00 91.38 82 ASP A CA 1
ATOM 633 C C . ASP A 1 82 ? 9.030 -1.593 -12.574 1.00 91.38 82 ASP A C 1
ATOM 635 O O . ASP A 1 82 ? 9.578 -1.874 -13.644 1.00 91.38 82 ASP A O 1
ATOM 639 N N . VAL A 1 83 ? 8.269 -0.498 -12.454 1.00 92.75 83 VAL A N 1
ATOM 640 C CA . VAL A 1 83 ? 8.067 0.458 -13.558 1.00 92.75 83 VAL A CA 1
ATOM 641 C C . VAL A 1 83 ? 9.361 1.185 -13.908 1.00 92.75 83 VAL A C 1
ATOM 643 O O . VAL A 1 83 ? 9.662 1.353 -15.090 1.00 92.75 83 VAL A O 1
ATOM 646 N N . LEU A 1 84 ? 10.152 1.594 -12.911 1.00 94.56 84 LEU A N 1
ATOM 647 C CA . LEU A 1 84 ? 11.460 2.207 -13.155 1.00 94.56 84 LEU A CA 1
ATOM 648 C C . LEU A 1 84 ? 12.385 1.255 -13.920 1.00 94.56 84 LEU A C 1
ATOM 650 O O . LEU A 1 84 ? 13.033 1.676 -14.880 1.00 94.56 84 LEU A O 1
ATOM 654 N N . GLN A 1 85 ? 12.406 -0.028 -13.558 1.00 93.19 85 GLN A N 1
ATOM 655 C CA . GLN A 1 85 ? 13.167 -1.036 -14.294 1.00 93.19 85 GLN A CA 1
ATOM 656 C C . GLN A 1 85 ? 12.677 -1.158 -15.746 1.00 93.19 85 GLN A C 1
ATOM 658 O O . GLN A 1 85 ? 13.491 -1.208 -16.672 1.00 93.19 85 GLN A O 1
ATOM 663 N N . ALA A 1 86 ? 11.359 -1.134 -15.968 1.00 91.38 86 ALA A N 1
ATOM 664 C CA . ALA A 1 86 ? 10.781 -1.148 -17.310 1.00 91.38 86 ALA A CA 1
ATOM 665 C C . ALA A 1 86 ? 11.165 0.104 -18.125 1.00 91.38 86 ALA A C 1
ATOM 667 O O . ALA A 1 86 ? 11.472 -0.013 -19.311 1.00 91.38 86 ALA A O 1
ATOM 668 N N . MET A 1 87 ? 11.218 1.286 -17.496 1.00 92.00 87 MET A N 1
ATOM 669 C CA . MET A 1 87 ? 11.686 2.527 -18.132 1.00 92.00 87 MET A CA 1
ATOM 670 C C . MET A 1 87 ? 13.156 2.446 -18.549 1.00 92.00 87 MET A C 1
ATOM 672 O O . MET A 1 87 ? 13.504 2.892 -19.643 1.00 92.00 87 MET A O 1
ATOM 676 N N . VAL A 1 88 ? 14.018 1.870 -17.707 1.00 93.12 88 VAL A N 1
ATOM 677 C CA . VAL A 1 88 ? 15.443 1.685 -18.027 1.00 93.12 88 VAL A CA 1
ATOM 678 C C . VAL A 1 88 ? 15.609 0.741 -19.218 1.00 93.12 88 VAL A C 1
ATOM 680 O O . VAL A 1 88 ? 16.318 1.076 -20.170 1.00 93.12 88 VAL A O 1
ATOM 683 N N . ASN A 1 89 ? 14.912 -0.399 -19.206 1.00 90.00 89 ASN A N 1
ATOM 684 C CA . ASN A 1 89 ? 14.957 -1.379 -20.295 1.00 90.00 89 ASN A CA 1
ATOM 685 C C . ASN A 1 89 ? 14.427 -0.782 -21.611 1.00 90.00 89 ASN A C 1
ATOM 687 O O . ASN A 1 89 ? 15.020 -0.973 -22.677 1.00 90.00 89 ASN A O 1
ATOM 691 N N . TYR A 1 90 ? 13.344 -0.004 -21.539 1.00 90.75 90 TYR A N 1
ATOM 692 C CA . TYR A 1 90 ? 12.800 0.715 -22.687 1.00 90.75 90 TYR A CA 1
ATOM 693 C C . TYR A 1 90 ? 13.799 1.746 -23.233 1.00 90.75 90 TYR A C 1
ATOM 695 O O . TYR A 1 90 ? 14.056 1.773 -24.435 1.00 90.75 90 TYR A O 1
ATOM 703 N N . GLY A 1 91 ? 14.441 2.531 -22.362 1.00 90.50 91 GLY A N 1
ATOM 704 C CA . GLY A 1 91 ? 15.473 3.492 -22.758 1.00 90.50 91 GLY A CA 1
ATOM 705 C C . GLY A 1 91 ? 16.650 2.843 -23.493 1.00 90.50 91 GLY A C 1
ATOM 706 O O . GLY A 1 91 ? 17.094 3.360 -24.518 1.00 90.50 91 GLY A O 1
ATOM 707 N N . GLN A 1 92 ? 17.115 1.678 -23.033 1.00 89.56 92 GLN A N 1
ATOM 708 C CA . GLN A 1 92 ? 18.161 0.911 -23.724 1.00 89.56 92 GLN A CA 1
ATOM 709 C C . GLN A 1 92 ? 17.696 0.390 -25.093 1.00 89.56 92 GLN A C 1
ATOM 711 O O . GLN A 1 92 ? 18.444 0.464 -26.068 1.00 89.56 92 GLN A O 1
ATOM 716 N N . SER A 1 93 ? 16.452 -0.080 -25.185 1.00 86.62 93 SER A N 1
ATOM 717 C CA . SER A 1 93 ? 15.864 -0.619 -26.421 1.00 86.62 93 SER A CA 1
ATOM 718 C C . SER A 1 93 ? 15.665 0.459 -27.496 1.00 86.62 93 SER A C 1
ATOM 720 O O . SER A 1 93 ? 15.898 0.220 -28.682 1.00 86.62 93 SER A O 1
ATOM 722 N N . VAL A 1 94 ? 15.316 1.683 -27.083 1.00 89.81 94 VAL A N 1
ATOM 723 C CA . VAL A 1 94 ? 15.242 2.859 -27.968 1.00 89.81 94 VAL A CA 1
ATOM 724 C C . VAL A 1 94 ? 16.620 3.202 -28.541 1.00 89.81 94 VAL A C 1
ATOM 726 O O . VAL A 1 94 ? 16.735 3.463 -29.738 1.00 89.81 94 VAL A O 1
ATOM 729 N N . VAL A 1 95 ? 17.676 3.152 -27.721 1.00 88.25 95 VAL A N 1
ATOM 730 C CA . VAL A 1 95 ? 19.061 3.389 -28.172 1.00 88.25 95 VAL A CA 1
ATOM 731 C C . VAL A 1 95 ? 19.549 2.279 -29.111 1.00 88.25 95 VAL A C 1
ATOM 733 O O . VAL A 1 95 ? 20.284 2.558 -30.056 1.00 88.25 95 VAL A O 1
ATOM 736 N N . ALA A 1 96 ? 19.108 1.036 -28.902 1.00 86.75 96 ALA A N 1
ATOM 737 C CA . ALA A 1 96 ? 19.407 -0.103 -29.772 1.00 86.75 96 ALA A CA 1
ATOM 738 C C . ALA A 1 96 ? 18.623 -0.103 -31.104 1.00 86.75 96 ALA A C 1
ATOM 740 O O . ALA A 1 96 ? 18.873 -0.952 -31.959 1.00 86.75 96 ALA A O 1
ATOM 741 N N . GLY A 1 97 ? 17.691 0.838 -31.306 1.00 83.50 97 GLY A N 1
ATOM 742 C CA . GLY A 1 97 ? 16.928 0.989 -32.550 1.00 83.50 97 GLY A CA 1
ATOM 743 C C . GLY A 1 97 ? 15.722 0.052 -32.700 1.00 83.50 97 GLY A C 1
ATOM 744 O O . GLY A 1 97 ? 15.091 0.055 -33.756 1.00 83.50 97 GLY A O 1
ATOM 745 N N . ALA A 1 98 ? 15.370 -0.713 -31.662 1.00 81.94 98 ALA A N 1
ATOM 746 C CA . ALA A 1 98 ? 14.211 -1.608 -31.630 1.00 81.94 98 ALA A CA 1
ATOM 747 C C . ALA A 1 98 ? 13.336 -1.281 -30.403 1.00 81.94 98 ALA A C 1
ATOM 749 O O . ALA A 1 98 ? 13.460 -1.921 -29.360 1.00 81.94 98 ALA A O 1
ATOM 750 N N . PRO A 1 99 ? 12.483 -0.244 -30.475 1.00 79.12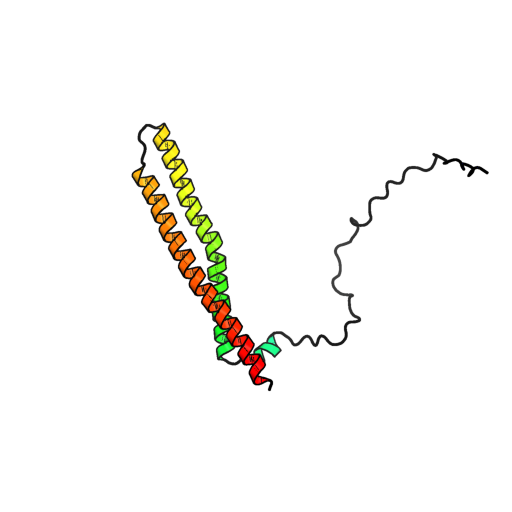 99 PRO A N 1
ATOM 751 C CA . PRO A 1 99 ? 11.725 0.213 -29.316 1.00 79.12 99 PRO A CA 1
ATOM 752 C C . PRO A 1 99 ? 10.588 -0.758 -28.957 1.00 79.12 99 PRO A C 1
ATOM 754 O O . PRO A 1 99 ? 9.582 -0.854 -29.662 1.00 79.12 99 PRO A O 1
ATOM 757 N N . GLU A 1 100 ? 10.710 -1.428 -27.811 1.00 83.50 100 GLU A N 1
ATOM 758 C CA . GLU A 1 100 ? 9.686 -2.333 -27.266 1.00 83.50 100 GLU A CA 1
ATOM 759 C C . GLU A 1 100 ? 8.587 -1.574 -26.497 1.00 83.50 100 GLU A C 1
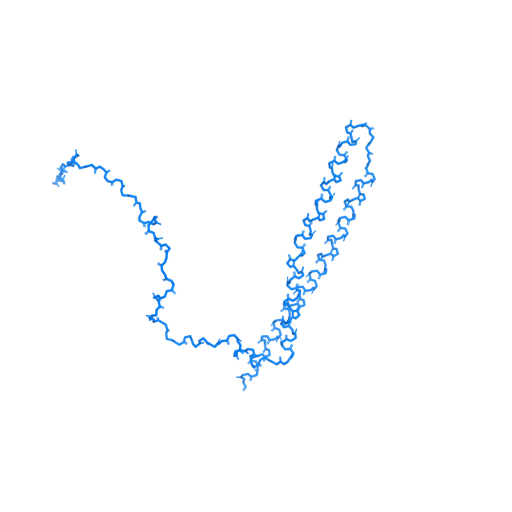ATOM 761 O O . GLU A 1 100 ? 8.424 -1.694 -25.281 1.00 83.50 100 GLU A O 1
ATOM 766 N N . ASN A 1 101 ? 7.817 -0.758 -27.222 1.00 88.00 101 ASN A N 1
ATOM 767 C CA . ASN A 1 101 ? 6.748 0.074 -26.651 1.00 88.00 101 ASN A CA 1
ATOM 768 C C . ASN A 1 101 ? 5.654 -0.745 -25.948 1.00 88.00 101 ASN A C 1
ATOM 770 O O . ASN A 1 101 ? 5.139 -0.334 -24.911 1.00 88.00 101 ASN A O 1
ATOM 774 N N . GLU A 1 102 ? 5.289 -1.900 -26.508 1.00 87.75 102 GLU A N 1
ATOM 775 C CA . GLU A 1 102 ? 4.190 -2.723 -25.991 1.00 87.75 102 GLU A CA 1
ATOM 776 C C . GLU A 1 102 ? 4.508 -3.301 -24.609 1.00 87.75 102 GLU A C 1
ATOM 778 O O . GLU A 1 102 ? 3.669 -3.258 -23.709 1.00 87.75 102 GLU A O 1
ATOM 783 N N . VAL A 1 103 ? 5.741 -3.778 -24.413 1.00 87.81 103 VAL A N 1
ATOM 784 C CA . VAL A 1 103 ? 6.210 -4.335 -23.136 1.00 87.81 103 VAL A CA 1
ATOM 785 C C . VAL A 1 103 ? 6.229 -3.251 -22.059 1.00 87.81 103 VAL A C 1
ATOM 787 O O . VAL A 1 103 ? 5.768 -3.470 -20.937 1.00 87.81 103 VAL A O 1
ATOM 790 N N . PHE A 1 104 ? 6.693 -2.055 -22.418 1.00 89.75 104 PHE A N 1
ATOM 791 C CA . PHE A 1 104 ? 6.726 -0.907 -21.522 1.00 89.75 104 PHE A CA 1
ATOM 792 C C . PHE A 1 104 ? 5.325 -0.440 -21.100 1.00 89.75 104 PHE A C 1
ATOM 794 O O . PHE A 1 104 ? 5.044 -0.296 -19.906 1.00 89.75 104 PHE A O 1
ATOM 801 N N . LEU A 1 105 ? 4.423 -0.246 -22.066 1.00 91.44 105 LEU A N 1
ATOM 802 C CA . LEU A 1 105 ? 3.049 0.178 -21.789 1.00 91.44 105 LEU A CA 1
ATOM 803 C C . LEU A 1 105 ? 2.290 -0.859 -20.959 1.00 91.44 105 LEU A C 1
ATOM 805 O O . LEU A 1 105 ? 1.510 -0.487 -20.076 1.00 91.44 105 LEU A O 1
ATOM 809 N N . LYS A 1 106 ? 2.546 -2.150 -21.194 1.00 92.12 106 LYS A N 1
ATOM 810 C CA .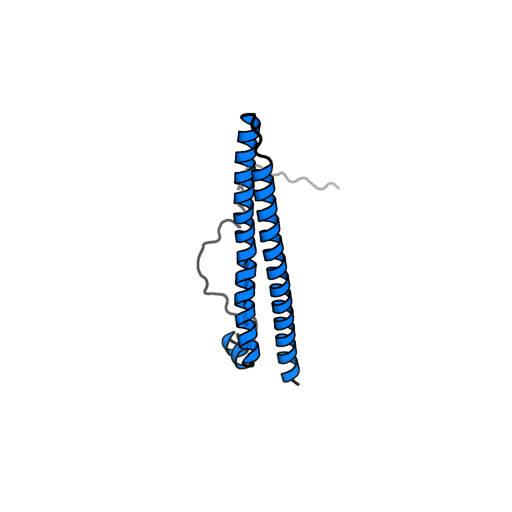 LYS A 1 106 ? 1.974 -3.227 -20.385 1.00 92.12 106 LYS A CA 1
ATOM 811 C C . LYS A 1 106 ? 2.442 -3.149 -18.930 1.00 92.12 106 LYS A C 1
ATOM 813 O O . LYS A 1 106 ? 1.606 -3.224 -18.036 1.00 92.12 106 LYS A O 1
ATOM 818 N N . ALA A 1 107 ? 3.736 -2.932 -18.690 1.00 91.38 107 ALA A N 1
ATOM 819 C CA . ALA A 1 107 ? 4.284 -2.810 -17.338 1.00 91.38 107 ALA A CA 1
ATOM 820 C C . ALA A 1 107 ? 3.681 -1.624 -16.560 1.00 91.38 107 ALA A C 1
ATOM 822 O O . ALA A 1 107 ? 3.305 -1.774 -15.397 1.00 91.38 107 ALA A O 1
ATOM 823 N N . ILE A 1 108 ? 3.517 -0.463 -17.208 1.00 92.62 108 ILE A N 1
ATOM 824 C CA . ILE A 1 108 ? 2.855 0.699 -16.589 1.00 92.62 108 ILE A CA 1
ATOM 825 C C . ILE A 1 108 ? 1.383 0.402 -16.301 1.00 92.62 108 ILE A C 1
ATOM 827 O O . ILE A 1 108 ? 0.882 0.742 -15.231 1.00 92.62 108 ILE A O 1
ATOM 831 N N . THR A 1 109 ? 0.676 -0.214 -17.247 1.00 93.00 109 THR A N 1
ATOM 832 C CA . THR A 1 109 ? -0.752 -0.513 -17.084 1.00 93.00 109 THR A CA 1
ATOM 833 C C . THR A 1 109 ? -0.979 -1.484 -15.929 1.00 93.00 109 THR A C 1
ATOM 835 O O . THR A 1 109 ? -1.839 -1.229 -15.084 1.00 93.00 109 THR A O 1
ATOM 838 N N . ASP A 1 110 ? -0.170 -2.543 -15.843 1.00 91.31 110 ASP A N 1
ATOM 839 C CA . ASP A 1 110 ? -0.222 -3.501 -14.738 1.00 91.31 110 ASP A CA 1
ATOM 840 C C . ASP A 1 110 ? 0.043 -2.786 -13.397 1.00 91.31 110 ASP A C 1
ATOM 842 O O . ASP A 1 110 ? -0.740 -2.936 -12.457 1.00 91.31 110 ASP A O 1
ATOM 846 N N . PHE A 1 111 ? 1.057 -1.913 -13.325 1.00 91.50 111 PHE A N 1
ATOM 847 C CA . PHE A 1 111 ? 1.327 -1.088 -12.140 1.00 91.50 111 PHE A CA 1
ATOM 848 C C . PHE A 1 111 ? 0.122 -0.241 -11.708 1.00 91.50 111 PHE A C 1
ATOM 850 O O . PHE A 1 111 ? -0.259 -0.252 -10.534 1.00 91.50 111 PHE A O 1
ATOM 857 N N . VAL A 1 112 ? -0.496 0.481 -12.647 1.00 93.19 112 VAL A N 1
ATOM 858 C CA . VAL A 1 112 ? -1.631 1.367 -12.350 1.00 93.19 112 VAL A CA 1
ATOM 859 C C . VAL A 1 112 ? -2.822 0.565 -11.830 1.00 93.19 112 VAL A C 1
ATOM 861 O O . VAL A 1 112 ? -3.439 0.975 -10.847 1.00 93.19 112 VAL A O 1
ATOM 864 N N . ILE A 1 113 ? -3.122 -0.593 -12.426 1.00 94.00 113 ILE A N 1
ATOM 865 C CA . ILE A 1 113 ? -4.231 -1.450 -11.987 1.00 94.00 113 ILE A CA 1
ATOM 866 C C . ILE A 1 113 ? -3.998 -1.949 -10.555 1.00 94.00 113 ILE A C 1
ATOM 868 O O . ILE A 1 113 ? -4.896 -1.820 -9.716 1.00 94.00 113 ILE A O 1
ATOM 872 N N . TYR A 1 114 ? -2.800 -2.458 -10.245 1.00 91.44 114 TYR A N 1
ATOM 873 C CA . TYR A 1 114 ? -2.478 -2.935 -8.895 1.00 91.44 114 TYR A CA 1
ATOM 874 C C . TYR A 1 114 ? -2.515 -1.805 -7.859 1.00 91.44 114 TYR A C 1
ATOM 876 O O . TYR A 1 114 ? -3.098 -1.974 -6.786 1.00 91.44 114 TYR A O 1
ATOM 884 N N . ASN A 1 115 ? -1.959 -0.636 -8.183 1.00 91.19 115 ASN A N 1
ATOM 885 C CA . ASN A 1 115 ? -1.931 0.503 -7.268 1.00 91.19 115 ASN A CA 1
ATOM 886 C C . ASN A 1 115 ? -3.331 1.108 -7.039 1.00 91.19 115 ASN A C 1
ATOM 888 O O . ASN A 1 115 ? -3.678 1.455 -5.909 1.00 91.19 115 ASN A O 1
ATOM 892 N N . CYS A 1 116 ? -4.178 1.181 -8.074 1.00 93.06 116 CYS A N 1
ATOM 893 C CA . CYS A 1 116 ? -5.574 1.610 -7.938 1.00 93.06 116 CYS A CA 1
ATOM 894 C C . CYS A 1 116 ? -6.397 0.638 -7.082 1.00 93.06 116 CYS A C 1
ATOM 896 O O . CYS A 1 116 ? -7.165 1.084 -6.227 1.00 93.06 116 CYS A O 1
ATOM 898 N N . ALA A 1 117 ? -6.227 -0.674 -7.276 1.00 91.81 117 ALA A N 1
ATOM 899 C CA . ALA A 1 117 ? -6.910 -1.683 -6.470 1.00 91.81 117 ALA A CA 1
ATOM 900 C C . ALA A 1 117 ? -6.491 -1.606 -4.992 1.00 91.81 117 ALA A C 1
ATOM 902 O O . ALA A 1 117 ? -7.352 -1.580 -4.112 1.00 91.81 117 ALA A O 1
ATOM 903 N N . LEU A 1 118 ? -5.186 -1.495 -4.718 1.00 90.12 118 LEU A N 1
ATOM 904 C CA . LEU A 1 118 ? -4.661 -1.311 -3.361 1.00 90.12 118 LEU A CA 1
ATOM 905 C C . LEU A 1 118 ? -5.198 -0.035 -2.703 1.00 90.12 118 LEU A C 1
ATOM 907 O O . LEU A 1 118 ? -5.633 -0.084 -1.553 1.00 90.12 118 LEU A O 1
ATOM 911 N N . GLY A 1 119 ? -5.231 1.083 -3.433 1.00 90.38 119 GLY A N 1
ATOM 912 C CA . GLY A 1 119 ? -5.771 2.349 -2.937 1.00 90.38 119 GLY A CA 1
ATOM 913 C C . GLY A 1 119 ? -7.260 2.272 -2.591 1.00 90.38 119 GLY A C 1
ATOM 914 O O . GLY A 1 119 ? -7.668 2.752 -1.535 1.00 90.38 119 GLY A O 1
ATOM 915 N N . LEU A 1 120 ? -8.071 1.619 -3.430 1.00 92.56 120 LEU A N 1
ATOM 916 C CA . LEU A 1 120 ? -9.504 1.438 -3.173 1.00 92.56 120 LEU A CA 1
ATOM 917 C C . LEU A 1 120 ? -9.753 0.565 -1.936 1.00 92.56 120 LEU A C 1
ATOM 919 O O . LEU A 1 120 ? -10.573 0.908 -1.083 1.00 92.56 120 LEU A O 1
ATOM 923 N N . VAL A 1 121 ? -9.02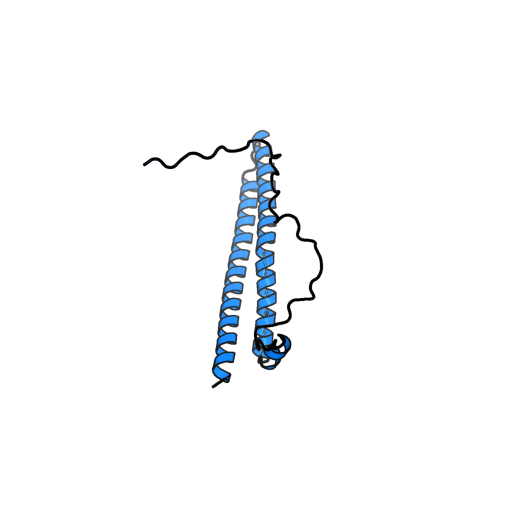0 -0.545 -1.815 1.00 88.50 121 VAL A N 1
ATOM 924 C CA . VAL A 1 121 ? -9.113 -1.442 -0.657 1.00 88.50 121 VAL A CA 1
ATOM 925 C C . VAL A 1 121 ? -8.689 -0.711 0.618 1.00 88.50 121 VAL A C 1
ATOM 927 O O . VAL A 1 121 ? -9.433 -0.726 1.599 1.00 88.50 121 VAL A O 1
ATOM 930 N N . ALA A 1 122 ? -7.554 -0.009 0.596 1.00 86.50 122 ALA A N 1
ATOM 931 C CA . ALA A 1 122 ? -7.073 0.770 1.735 1.00 86.50 122 ALA A CA 1
ATOM 932 C C . ALA A 1 122 ? -8.055 1.886 2.133 1.00 86.50 122 ALA A C 1
ATOM 934 O O . ALA A 1 122 ? -8.277 2.112 3.323 1.00 86.50 122 ALA A O 1
ATOM 935 N N . PHE A 1 123 ? -8.699 2.537 1.161 1.00 89.75 123 PHE A N 1
ATOM 936 C CA . PHE A 1 123 ? -9.702 3.572 1.409 1.00 89.75 123 PHE A CA 1
ATOM 937 C C . PHE A 1 123 ? -10.942 3.024 2.128 1.00 89.75 123 PHE A C 1
ATOM 939 O O . PHE A 1 123 ? -11.356 3.574 3.150 1.00 89.75 123 PHE A O 1
ATOM 946 N N . ILE A 1 124 ? -11.510 1.915 1.639 1.00 89.75 124 ILE A N 1
ATOM 947 C CA . ILE A 1 124 ? -12.692 1.284 2.251 1.00 89.75 124 ILE A CA 1
ATOM 948 C C . ILE A 1 124 ? -12.366 0.811 3.673 1.00 89.75 124 ILE A C 1
ATOM 950 O O . ILE A 1 124 ? -13.131 1.055 4.608 1.00 89.75 124 ILE A O 1
ATOM 954 N N . ILE A 1 125 ? -11.210 0.167 3.837 1.00 84.25 125 ILE A N 1
ATOM 955 C CA . ILE A 1 125 ? -10.715 -0.338 5.120 1.00 84.25 125 ILE A CA 1
ATOM 956 C C . ILE A 1 125 ? -10.519 0.804 6.126 1.00 84.25 125 ILE A C 1
ATOM 958 O O . ILE A 1 125 ? -10.957 0.695 7.272 1.00 84.25 125 ILE A O 1
ATOM 962 N N . SER A 1 126 ? -9.897 1.906 5.701 1.00 86.62 126 SER A N 1
ATOM 963 C CA . SER A 1 126 ? -9.652 3.073 6.552 1.00 86.62 126 SER A CA 1
ATOM 964 C C . SER A 1 126 ? -10.957 3.743 6.983 1.00 86.62 126 SER A C 1
ATOM 966 O O . SER A 1 126 ? -11.145 4.003 8.172 1.00 86.62 126 SER A O 1
ATOM 968 N N . TYR A 1 127 ? -11.899 3.933 6.054 1.00 87.25 127 TYR A N 1
ATOM 969 C CA . TYR A 1 127 ? -13.213 4.493 6.369 1.00 87.25 127 TYR A CA 1
ATOM 970 C C . TYR A 1 127 ? -13.965 3.635 7.394 1.00 87.25 127 TYR A C 1
ATOM 972 O O . TYR A 1 127 ? -14.459 4.155 8.397 1.00 87.25 127 TYR A O 1
ATOM 980 N N . ALA A 1 128 ? -13.992 2.314 7.191 1.00 82.81 128 ALA A N 1
ATOM 981 C CA . ALA A 1 128 ? -14.616 1.389 8.129 1.00 82.81 128 ALA A CA 1
ATOM 982 C C . ALA A 1 128 ? -13.962 1.464 9.518 1.00 82.81 128 ALA A C 1
ATOM 984 O O . ALA A 1 128 ? -14.674 1.566 10.514 1.00 82.81 128 ALA A O 1
ATOM 985 N N . ALA A 1 129 ? -12.627 1.484 9.595 1.00 81.75 129 ALA A N 1
ATOM 986 C CA . ALA A 1 129 ? -11.897 1.573 10.860 1.00 81.75 129 ALA A CA 1
ATOM 987 C C . ALA A 1 129 ? -12.206 2.869 11.634 1.00 81.75 129 ALA A C 1
ATOM 989 O O . ALA A 1 129 ? -12.461 2.820 12.841 1.00 81.75 129 ALA A O 1
ATOM 990 N N . THR A 1 130 ? -12.246 4.020 10.952 1.00 83.38 130 THR A N 1
ATOM 991 C CA . THR A 1 130 ? -12.570 5.313 11.579 1.00 83.38 130 THR A CA 1
ATOM 992 C C . THR A 1 130 ? -14.012 5.364 12.080 1.00 83.38 130 THR A C 1
ATOM 994 O O . THR A 1 130 ? -14.255 5.813 13.201 1.00 83.38 130 THR A O 1
ATOM 997 N N . VAL A 1 131 ? -14.976 4.874 11.293 1.00 83.06 131 VAL A N 1
ATOM 998 C CA . VAL A 1 131 ? -16.388 4.825 11.710 1.00 83.06 131 VAL A CA 1
ATOM 999 C C . VAL A 1 131 ? -16.558 3.932 12.941 1.00 83.06 131 VAL A C 1
ATOM 1001 O O . VAL A 1 131 ? -17.253 4.311 13.881 1.00 83.06 131 VAL A O 1
ATOM 1004 N N . LEU A 1 132 ? -15.873 2.790 12.981 1.00 73.44 132 LEU A N 1
ATOM 1005 C CA . LEU A 1 132 ? -15.954 1.837 14.088 1.00 73.44 132 LEU A CA 1
ATOM 1006 C C . LEU A 1 132 ? -15.377 2.403 15.391 1.00 73.44 132 LEU A C 1
ATOM 1008 O O . LEU A 1 132 ? -15.994 2.256 16.445 1.00 73.44 132 LEU A O 1
ATOM 1012 N N . MET A 1 133 ? -14.242 3.109 15.318 1.00 74.19 133 MET A N 1
ATOM 1013 C CA . MET A 1 133 ? -13.681 3.814 16.478 1.00 74.19 133 MET A CA 1
ATOM 1014 C C . MET A 1 133 ? -14.604 4.932 16.966 1.00 74.19 133 MET A C 1
ATOM 1016 O O . MET A 1 133 ? -14.797 5.074 18.173 1.00 74.19 133 MET A O 1
ATOM 1020 N N . ASN A 1 134 ? -15.215 5.687 16.050 1.00 80.75 134 ASN A N 1
ATOM 1021 C CA . ASN A 1 134 ? -16.155 6.744 16.420 1.00 80.75 134 ASN A CA 1
ATOM 1022 C C . ASN A 1 134 ? -17.416 6.178 17.101 1.00 80.75 134 ASN A C 1
ATOM 1024 O O . ASN A 1 134 ? -17.887 6.753 18.080 1.00 80.75 134 ASN A O 1
ATOM 1028 N N . VAL A 1 135 ? -17.941 5.037 16.640 1.00 77.38 135 VAL A N 1
ATOM 1029 C CA . VAL A 1 135 ? -19.107 4.375 17.256 1.00 77.38 135 VAL A CA 1
ATOM 1030 C C . VAL A 1 135 ? -18.772 3.806 18.640 1.00 77.38 135 VAL A C 1
ATOM 1032 O O . VAL A 1 135 ? -19.531 4.031 19.583 1.00 77.38 135 VAL A O 1
ATOM 1035 N N . ALA A 1 136 ? -17.624 3.138 18.797 1.00 69.88 136 ALA A N 1
ATOM 1036 C CA . ALA A 1 136 ? -17.171 2.611 20.089 1.00 69.88 136 ALA A CA 1
ATOM 1037 C C . ALA A 1 136 ? -16.976 3.724 21.139 1.00 69.88 136 ALA A C 1
ATOM 1039 O O . ALA A 1 136 ? -17.330 3.558 22.311 1.00 69.88 136 ALA A O 1
ATOM 1040 N N . ALA A 1 137 ? -16.462 4.884 20.712 1.00 69.94 137 ALA A N 1
ATOM 1041 C CA . ALA A 1 137 ? -16.292 6.050 21.574 1.00 69.94 137 ALA A CA 1
ATOM 1042 C C . ALA A 1 137 ? -17.636 6.626 22.055 1.00 69.94 137 ALA A C 1
ATOM 1044 O O . ALA A 1 137 ? -17.772 6.965 23.230 1.00 69.94 137 ALA A O 1
ATOM 1045 N N . LEU A 1 138 ? -18.642 6.704 21.176 1.00 67.31 138 LEU A N 1
ATOM 1046 C CA . LEU A 1 138 ? -19.980 7.185 21.541 1.00 67.31 138 LEU A CA 1
ATOM 1047 C C . LEU A 1 138 ? -20.702 6.227 22.497 1.00 67.31 138 LEU A C 1
ATOM 1049 O O . LEU A 1 138 ? -21.378 6.684 23.420 1.00 67.31 138 LEU A O 1
ATOM 1053 N N . ASN A 1 139 ? -20.535 4.915 22.312 1.00 69.06 139 ASN A N 1
ATOM 1054 C CA . ASN A 1 139 ? -21.156 3.918 23.181 1.00 69.06 139 ASN A CA 1
ATOM 1055 C C . ASN A 1 139 ? -20.642 4.019 24.631 1.00 69.06 139 ASN A C 1
ATOM 1057 O O . ASN A 1 139 ? -21.440 4.059 25.564 1.00 69.06 139 ASN A O 1
ATOM 1061 N N . HIS A 1 140 ? -19.329 4.193 24.821 1.00 62.53 140 HIS A N 1
ATOM 1062 C CA . HIS A 1 140 ? -18.733 4.384 26.152 1.00 62.53 140 HIS A CA 1
ATOM 1063 C C . HIS A 1 140 ? -19.218 5.655 26.881 1.00 62.53 140 HIS A C 1
ATOM 1065 O O . HIS A 1 140 ? -19.249 5.691 28.113 1.00 62.53 140 HIS A O 1
ATOM 1071 N N . ILE A 1 141 ? -19.582 6.712 26.145 1.00 65.44 141 ILE A N 1
ATOM 1072 C CA . ILE A 1 141 ? -20.081 7.966 26.735 1.00 65.44 141 ILE A CA 1
ATOM 1073 C C . ILE A 1 141 ? -21.543 7.818 27.184 1.00 65.44 141 ILE A C 1
ATOM 1075 O O . ILE A 1 141 ? -21.916 8.356 28.227 1.00 65.44 141 ILE A O 1
ATOM 1079 N N . ASN A 1 142 ? -22.365 7.078 26.434 1.00 60.34 142 ASN A N 1
ATOM 1080 C CA . ASN A 1 142 ? -23.787 6.904 26.747 1.00 60.34 142 ASN A CA 1
ATOM 1081 C C . ASN A 1 142 ? -24.057 5.938 27.911 1.00 60.34 142 ASN A C 1
ATOM 1083 O O . ASN A 1 142 ? -25.069 6.107 28.581 1.00 60.34 142 ASN A O 1
ATOM 1087 N N . GLU A 1 143 ? -23.170 4.979 28.195 1.00 55.69 143 GLU A N 1
ATOM 1088 C CA . GLU A 1 143 ? -23.299 4.086 29.364 1.00 55.69 143 GLU A CA 1
ATOM 1089 C C . GLU A 1 143 ? -22.960 4.763 30.712 1.00 55.69 143 GLU A C 1
ATOM 1091 O O . GLU A 1 143 ? -23.170 4.168 31.765 1.00 55.69 143 GLU A O 1
ATOM 1096 N N . ASN A 1 144 ? -22.461 6.009 30.711 1.00 50.19 144 ASN A N 1
ATOM 1097 C CA . ASN A 1 144 ? -22.152 6.785 31.925 1.00 50.19 144 ASN A CA 1
ATOM 1098 C C . ASN A 1 144 ? -23.243 7.817 32.309 1.00 50.19 144 ASN A C 1
ATOM 1100 O O . ASN A 1 144 ? -22.967 8.753 33.066 1.00 50.19 144 ASN A O 1
ATOM 1104 N N . LYS A 1 145 ? -24.474 7.665 31.806 1.00 43.84 145 LYS A N 1
ATOM 1105 C CA . LYS A 1 145 ? -25.673 8.389 32.266 1.00 43.84 145 LYS A CA 1
ATOM 1106 C C . LYS A 1 145 ? -26.720 7.416 32.783 1.00 43.84 145 LYS A C 1
ATOM 1108 O O . LYS A 1 145 ? -27.376 7.783 33.781 1.00 43.84 145 LYS A O 1
#

Radius of gyration: 31.77 Å; Cα contacts (8 Å, |Δi|>4): 41; chains: 1; bounding box: 68×76×75 Å

Sequence (145 aa):
MSPKAESVDVSSPIDIARPDYMNGSIKDANDAKEKDKNVQNVSFFTLFRFASTLDKIYMFLSILFSTLCGITVPLSVILFADVLQAMVNYGQSVVAGAPENEVFLKAITDFVIYNCALGLVAFIISYAATVLMNVAALNHINENK

InterPro domains:
  IPR036640 ABC transporter type 1, transmembrane domain superfamily [G3DSA:1.20.1560.10] (38-142)
  IPR036640 ABC transporter type 1, transmembrane domain superfamily [SSF90123] (47-139)

pLDDT: mean 71.37, st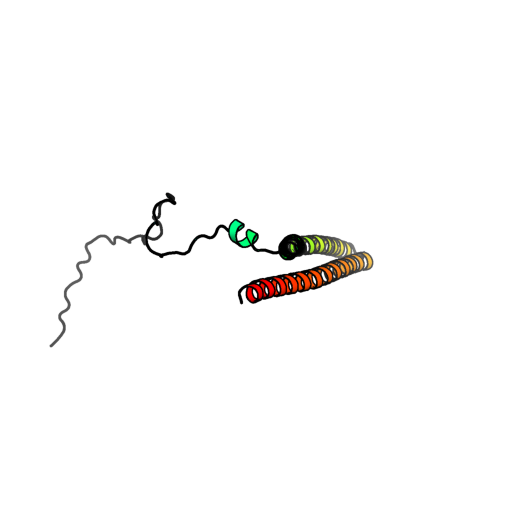d 19.4, range [32.06, 94.56]